Protein AF-A0A7C5NRJ0-F1 (afdb_monomer)

pLDDT: mean 80.97, std 15.38, range [29.95, 95.56]

Structure (mmCIF, N/CA/C/O backbone):
data_AF-A0A7C5NRJ0-F1
#
_entry.id   AF-A0A7C5NRJ0-F1
#
loop_
_atom_site.group_PDB
_atom_site.id
_atom_site.type_symbol
_atom_site.label_atom_id
_atom_site.label_alt_id
_atom_site.label_comp_id
_atom_site.label_asym_id
_atom_site.label_entity_id
_atom_site.label_seq_id
_atom_site.pdbx_PDB_ins_code
_atom_site.Cartn_x
_atom_site.Cartn_y
_atom_site.Cartn_z
_atom_site.occupancy
_atom_site.B_iso_or_equiv
_atom_site.auth_seq_id
_atom_site.auth_comp_id
_atom_site.auth_asym_id
_atom_site.auth_atom_id
_atom_site.pdbx_PDB_model_num
ATOM 1 N N . MET A 1 1 ? 16.872 18.287 0.900 1.00 31.42 1 MET A N 1
ATOM 2 C CA . MET A 1 1 ? 16.599 17.636 2.195 1.00 31.42 1 MET A CA 1
ATOM 3 C C . MET A 1 1 ? 15.156 17.183 2.114 1.00 31.42 1 MET A C 1
ATOM 5 O O . MET A 1 1 ? 14.271 18.015 2.251 1.00 31.42 1 MET A O 1
ATOM 9 N N . MET A 1 2 ? 14.933 15.940 1.683 1.00 29.95 2 MET A N 1
ATOM 10 C CA . MET A 1 2 ? 13.583 15.373 1.637 1.00 29.95 2 MET A CA 1
ATOM 11 C C . MET A 1 2 ? 13.131 15.136 3.083 1.00 29.95 2 MET A C 1
ATOM 13 O O . MET A 1 2 ? 13.979 14.749 3.893 1.00 29.95 2 MET A O 1
ATOM 17 N N . PRO A 1 3 ? 11.867 15.407 3.445 1.00 33.47 3 PRO A N 1
ATOM 18 C CA . PRO A 1 3 ? 11.372 15.051 4.763 1.00 33.47 3 PRO A CA 1
ATOM 19 C C . PRO A 1 3 ? 11.376 13.525 4.869 1.00 33.47 3 PRO A C 1
ATOM 21 O O . PRO A 1 3 ? 10.683 12.837 4.128 1.00 33.47 3 PRO A O 1
ATOM 24 N N . THR A 1 4 ? 12.204 12.997 5.763 1.00 32.25 4 THR A N 1
ATOM 25 C CA . THR A 1 4 ? 12.162 11.597 6.177 1.00 32.25 4 THR A CA 1
ATOM 26 C C . THR A 1 4 ? 10.758 11.312 6.719 1.00 32.25 4 THR A C 1
ATOM 28 O O . THR A 1 4 ? 10.279 12.112 7.534 1.00 32.25 4 THR A O 1
ATOM 31 N N . PRO A 1 5 ? 10.080 10.220 6.318 1.00 43.66 5 PRO A N 1
ATOM 32 C CA . PRO A 1 5 ? 8.837 9.830 6.965 1.00 43.66 5 PRO A CA 1
ATOM 33 C C . PRO A 1 5 ? 9.140 9.644 8.452 1.00 43.66 5 PRO A C 1
ATOM 35 O O . PRO A 1 5 ? 10.018 8.872 8.842 1.00 43.66 5 PRO A O 1
ATOM 38 N N . THR A 1 6 ? 8.487 10.448 9.289 1.00 46.28 6 THR A N 1
ATOM 39 C CA . THR A 1 6 ? 8.627 10.341 10.738 1.00 46.28 6 THR A CA 1
ATOM 40 C C . THR A 1 6 ? 8.021 8.999 11.115 1.00 46.28 6 THR A C 1
ATOM 42 O O . THR A 1 6 ? 6.805 8.846 11.073 1.00 46.28 6 THR A O 1
ATOM 45 N N . ALA A 1 7 ? 8.866 8.014 11.419 1.00 55.41 7 ALA A N 1
ATOM 46 C CA . ALA A 1 7 ? 8.427 6.737 11.956 1.00 55.41 7 ALA A CA 1
ATOM 47 C C . ALA A 1 7 ? 7.743 7.003 13.305 1.00 55.41 7 ALA A C 1
ATOM 49 O O . ALA A 1 7 ? 8.404 7.207 14.324 1.00 55.41 7 ALA A O 1
ATOM 50 N N . VAL A 1 8 ? 6.413 7.084 13.297 1.00 62.62 8 VAL A N 1
ATOM 51 C CA . VAL A 1 8 ? 5.615 7.180 14.519 1.00 62.62 8 VAL A CA 1
ATOM 52 C C . VAL A 1 8 ? 5.704 5.821 15.199 1.00 62.62 8 VAL A C 1
ATOM 54 O O . VAL A 1 8 ? 5.386 4.800 14.591 1.00 62.62 8 VAL A O 1
ATOM 57 N N . SER A 1 9 ? 6.187 5.779 16.442 1.00 78.19 9 SER A N 1
ATOM 58 C CA . SER A 1 9 ? 6.218 4.521 17.185 1.00 78.19 9 SER A CA 1
ATOM 59 C C . SER A 1 9 ? 4.784 4.052 17.469 1.00 78.19 9 SER A C 1
ATOM 61 O O . SER A 1 9 ? 3.910 4.892 17.718 1.00 78.19 9 SER A O 1
ATOM 63 N N . PRO A 1 10 ? 4.519 2.732 17.487 1.00 80.38 10 PRO A N 1
ATOM 64 C CA . PRO A 1 10 ? 3.190 2.209 17.808 1.00 80.38 10 PRO A CA 1
ATOM 65 C C . PRO A 1 10 ? 2.651 2.759 19.135 1.00 80.38 10 PRO A C 1
ATOM 67 O O . PRO A 1 10 ? 1.479 3.100 19.252 1.00 80.38 10 PRO A O 1
ATOM 70 N N . GLU A 1 11 ? 3.529 2.919 20.124 1.00 83.62 11 GLU A N 1
ATOM 71 C CA . GLU A 1 11 ? 3.215 3.467 21.446 1.00 83.62 11 GLU A CA 1
ATOM 72 C C . GLU A 1 11 ? 2.722 4.918 21.374 1.00 83.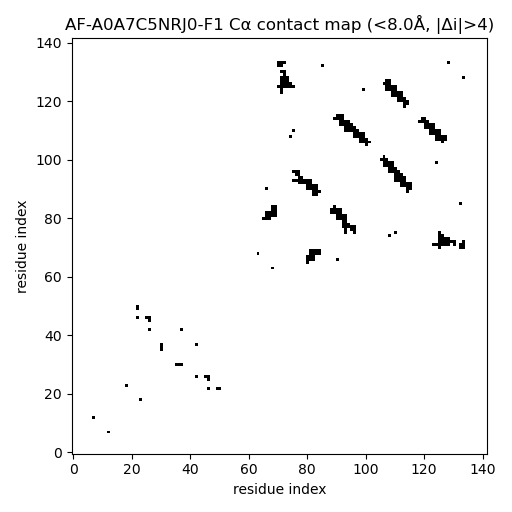62 11 GLU A C 1
ATOM 74 O O . GLU A 1 11 ? 1.732 5.267 22.014 1.00 83.62 11 GLU A O 1
ATOM 79 N N . ALA A 1 12 ? 3.385 5.764 20.578 1.00 85.56 12 ALA A N 1
ATOM 80 C CA . ALA A 1 12 ? 3.004 7.163 20.415 1.00 85.56 12 ALA A CA 1
ATOM 81 C C . ALA A 1 12 ? 1.685 7.311 19.647 1.00 85.56 12 ALA A C 1
ATOM 83 O O . ALA A 1 12 ? 0.905 8.211 19.960 1.00 85.56 12 ALA A O 1
ATOM 84 N N . TYR A 1 13 ? 1.436 6.425 18.677 1.00 85.62 13 TYR A N 1
ATOM 85 C CA . TYR A 1 13 ? 0.181 6.379 17.931 1.00 85.62 13 TYR A CA 1
ATOM 86 C C . TYR A 1 13 ? -0.993 6.023 18.850 1.00 85.62 13 TYR A C 1
ATOM 88 O O . TYR A 1 13 ? -1.940 6.796 18.974 1.00 85.62 13 TYR A O 1
ATOM 96 N N . TRP A 1 14 ? -0.906 4.891 19.557 1.00 87.69 14 TRP A N 1
ATOM 97 C CA . TRP A 1 14 ? -1.999 4.417 20.411 1.00 87.69 14 TRP A CA 1
ATOM 98 C C . TRP A 1 14 ? -2.225 5.294 21.647 1.00 87.69 14 TRP A C 1
ATOM 100 O O . TRP A 1 14 ? -3.348 5.373 22.133 1.00 87.69 14 TRP A O 1
ATOM 110 N N . ALA A 1 15 ? -1.204 6.007 22.130 1.00 88.62 15 ALA A N 1
ATOM 111 C CA . ALA A 1 15 ? -1.368 6.985 23.206 1.00 88.62 15 ALA A CA 1
ATOM 112 C C . ALA A 1 15 ? -2.225 8.202 22.806 1.00 88.62 15 ALA A C 1
ATOM 114 O O . ALA A 1 15 ? -2.774 8.869 23.680 1.00 88.62 15 ALA A O 1
ATOM 115 N N . GLN A 1 16 ? -2.322 8.499 21.508 1.00 88.00 16 GLN A N 1
ATOM 116 C CA . GLN A 1 16 ? -3.119 9.599 20.953 1.00 88.00 16 GLN A CA 1
ATOM 117 C C . GLN A 1 16 ? -4.388 9.100 20.256 1.00 88.00 16 GLN A C 1
ATOM 119 O O . GLN A 1 16 ? -5.058 9.877 19.580 1.00 88.00 16 GLN A O 1
ATOM 124 N N . PHE A 1 17 ? -4.699 7.808 20.385 1.00 87.25 17 PHE A N 1
ATOM 125 C CA . PHE A 1 17 ? -5.882 7.227 19.778 1.00 87.25 17 PHE A CA 1
ATOM 126 C C . PHE A 1 17 ? -7.141 7.887 20.339 1.00 87.25 17 PHE A C 1
ATOM 128 O O . PHE A 1 17 ? -7.341 7.942 21.553 1.00 87.25 17 PHE A O 1
ATOM 135 N N . ASP A 1 18 ? -7.992 8.345 19.431 1.00 91.06 18 ASP A N 1
ATOM 136 C CA . ASP A 1 18 ? -9.317 8.857 19.733 1.00 91.06 18 ASP A CA 1
ATOM 137 C C . ASP A 1 18 ? -10.301 8.323 18.693 1.00 91.06 18 ASP A C 1
ATOM 139 O O . ASP A 1 18 ? -9.912 7.986 17.569 1.00 91.06 18 ASP A O 1
ATOM 143 N N . ILE A 1 19 ? -11.563 8.226 19.094 1.00 91.75 19 ILE A N 1
ATOM 144 C CA . ILE A 1 19 ? -12.643 7.753 18.233 1.00 91.75 19 ILE A CA 1
ATOM 145 C C . ILE A 1 19 ? -13.060 8.895 17.314 1.00 91.75 19 ILE A C 1
ATOM 147 O O . ILE A 1 19 ? -13.411 9.978 17.784 1.00 91.75 19 ILE A O 1
ATOM 151 N N . ASP A 1 20 ? -13.069 8.641 16.009 1.00 92.06 20 ASP A N 1
ATOM 152 C CA . ASP A 1 20 ? -13.584 9.593 15.026 1.00 92.06 20 ASP A CA 1
ATOM 153 C C . ASP A 1 20 ? -14.913 9.132 14.404 1.00 92.06 20 ASP A C 1
ATOM 155 O O . ASP A 1 20 ? -15.421 8.040 14.675 1.00 92.06 20 ASP A O 1
ATOM 159 N N . GLU A 1 21 ? -15.512 9.990 13.573 1.00 93.94 21 GLU A N 1
ATOM 160 C CA . GLU A 1 21 ? -16.788 9.696 12.903 1.00 93.94 21 GLU A CA 1
ATOM 161 C C . GLU A 1 21 ? -16.720 8.433 12.032 1.00 93.94 21 GLU A C 1
ATOM 163 O O . GLU A 1 21 ? -17.697 7.692 11.962 1.00 93.94 21 GLU A O 1
ATOM 168 N N . SER A 1 22 ? -15.565 8.125 11.430 1.00 91.88 22 SER A N 1
ATOM 169 C CA . SER A 1 22 ? -15.419 6.938 10.580 1.00 91.88 22 SER A CA 1
ATOM 170 C C . SER A 1 22 ? -15.490 5.636 11.377 1.00 91.88 22 SER A C 1
ATOM 172 O O . SER A 1 22 ? -16.017 4.639 10.881 1.00 91.88 22 SER A O 1
ATOM 174 N N . ASP A 1 23 ? -15.011 5.645 12.624 1.00 93.38 23 ASP A N 1
ATOM 175 C CA . ASP A 1 23 ? -15.118 4.495 13.523 1.00 93.38 23 ASP A CA 1
ATOM 176 C C . ASP A 1 23 ? -16.579 4.279 13.962 1.00 93.38 23 ASP A C 1
ATOM 178 O O . ASP A 1 23 ? -17.048 3.139 14.044 1.00 93.38 23 ASP A O 1
ATOM 182 N N . VAL A 1 24 ? -17.321 5.369 14.200 1.00 93.81 24 VAL A N 1
ATOM 183 C CA . VAL A 1 24 ? -18.754 5.322 14.540 1.00 93.81 24 VAL A CA 1
ATOM 184 C C . VAL A 1 24 ? -19.571 4.788 13.368 1.00 93.81 24 VAL A C 1
ATOM 186 O O . VAL A 1 24 ? -20.361 3.860 13.549 1.00 93.81 24 VAL A O 1
ATOM 189 N N . ASP A 1 25 ? -19.353 5.321 12.167 1.00 95.56 25 ASP A N 1
ATOM 190 C CA . ASP A 1 25 ? -20.033 4.874 10.951 1.00 95.56 25 ASP A CA 1
ATOM 191 C C . ASP A 1 25 ? -19.739 3.402 10.650 1.00 95.56 25 ASP A C 1
ATOM 193 O O . ASP A 1 25 ? -20.637 2.647 10.268 1.00 95.56 25 ASP A O 1
ATOM 197 N N . PHE A 1 26 ? -18.498 2.958 10.861 1.00 95.25 26 PHE A N 1
ATOM 198 C CA . PHE A 1 26 ? -18.133 1.552 10.724 1.00 95.25 26 PHE A CA 1
ATOM 199 C C . PHE A 1 26 ? -18.937 0.660 11.677 1.00 95.25 26 PHE A C 1
ATOM 201 O O . PHE A 1 26 ? -19.529 -0.324 11.233 1.00 95.25 26 PHE A O 1
ATOM 208 N N . ILE A 1 27 ? -19.012 1.009 12.965 1.00 94.88 27 ILE A N 1
ATOM 209 C CA . ILE A 1 27 ? -19.772 0.222 13.945 1.00 94.88 27 ILE A CA 1
ATOM 210 C C . ILE A 1 27 ? -21.271 0.244 13.645 1.00 94.88 27 ILE A C 1
ATOM 212 O O . ILE A 1 27 ? -21.926 -0.790 13.775 1.00 94.88 27 ILE A O 1
ATOM 216 N N . LEU A 1 28 ? -21.819 1.375 13.198 1.00 94.00 28 LEU A N 1
ATOM 217 C CA . LEU A 1 28 ? -23.220 1.458 12.784 1.00 94.00 28 LEU A CA 1
ATOM 218 C C . LEU A 1 28 ? -23.524 0.490 11.638 1.00 94.00 28 LEU A C 1
ATOM 220 O O . LEU A 1 28 ? -24.471 -0.289 11.742 1.00 94.00 28 LEU A O 1
ATOM 224 N N . ASN A 1 29 ? -22.705 0.494 10.584 1.00 94.75 29 ASN A N 1
ATOM 225 C CA . ASN A 1 29 ? -22.866 -0.439 9.468 1.00 94.75 29 ASN A CA 1
ATOM 226 C C . ASN A 1 29 ? -22.693 -1.893 9.924 1.00 94.75 29 ASN A C 1
ATOM 228 O O . ASN A 1 29 ? -23.522 -2.736 9.603 1.00 94.75 29 ASN A O 1
ATOM 232 N N . LEU A 1 30 ? -21.690 -2.177 10.759 1.00 93.69 30 LEU A N 1
ATOM 233 C CA . LEU A 1 30 ? -21.444 -3.523 11.274 1.00 93.69 30 LE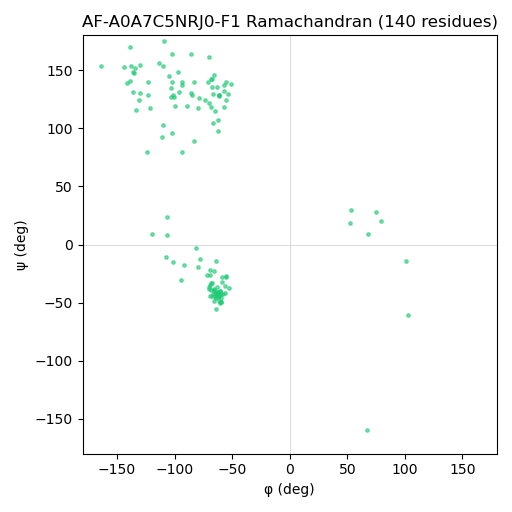U A CA 1
ATOM 234 C C . LEU A 1 30 ? -22.634 -4.082 12.066 1.00 93.69 30 LEU A C 1
ATOM 236 O O . LEU A 1 30 ? -22.973 -5.258 11.930 1.00 93.69 30 LEU A O 1
ATOM 240 N N . LEU A 1 31 ? -23.259 -3.255 12.907 1.00 94.12 31 LEU A N 1
ATOM 241 C CA . LEU A 1 31 ? -24.428 -3.643 13.697 1.00 94.12 31 LEU A CA 1
ATOM 242 C C . LEU A 1 31 ? -25.670 -3.846 12.823 1.00 94.12 31 LEU A C 1
ATOM 244 O O . LEU A 1 31 ? -26.460 -4.748 13.103 1.00 94.12 31 LEU A O 1
ATOM 248 N N . LEU A 1 32 ? -25.835 -3.031 11.777 1.00 93.94 32 LEU A N 1
ATOM 249 C CA . LEU A 1 32 ? -26.901 -3.204 10.789 1.00 93.94 32 LEU A CA 1
ATOM 250 C C . LEU A 1 32 ? -26.718 -4.507 10.002 1.00 93.94 32 LEU A C 1
ATOM 252 O O . LEU A 1 32 ? -27.673 -5.265 9.875 1.00 93.94 32 LEU A O 1
ATOM 256 N N . ASP A 1 33 ? -25.498 -4.798 9.550 1.00 93.44 33 ASP A N 1
ATOM 257 C CA . ASP A 1 33 ? -25.179 -5.991 8.760 1.00 93.44 33 ASP A CA 1
ATOM 258 C C . ASP A 1 33 ? -25.293 -7.286 9.573 1.00 93.44 33 ASP A C 1
ATOM 260 O O . ASP A 1 33 ? -25.750 -8.310 9.065 1.00 93.44 33 ASP A O 1
ATOM 264 N N . ARG A 1 34 ? -24.864 -7.266 10.844 1.00 90.00 34 ARG A N 1
ATOM 265 C CA . ARG A 1 34 ? -24.959 -8.436 11.732 1.00 90.00 34 ARG A CA 1
ATOM 266 C C . ARG A 1 34 ? -26.347 -8.640 12.328 1.00 90.00 34 ARG A C 1
ATOM 268 O O . ARG A 1 34 ? -26.597 -9.728 12.837 1.00 90.00 34 ARG A O 1
ATOM 275 N N . GLU A 1 35 ? -27.195 -7.611 12.341 1.00 90.19 35 GLU A N 1
ATOM 276 C CA . GLU A 1 35 ? -28.513 -7.592 12.999 1.00 90.19 35 GLU A CA 1
ATOM 277 C C . GLU A 1 35 ? -28.487 -8.024 14.487 1.00 90.19 35 GLU A C 1
ATOM 279 O O . GLU A 1 35 ? -29.513 -8.377 15.073 1.00 90.19 35 GLU A O 1
ATOM 284 N N . VAL A 1 36 ? -27.311 -7.997 15.127 1.00 86.31 36 VAL A N 1
ATOM 285 C CA . VAL A 1 36 ? -27.078 -8.461 16.503 1.00 86.31 36 VAL A CA 1
ATOM 286 C C . VAL A 1 36 ? -26.326 -7.378 17.278 1.00 86.31 36 VAL A C 1
ATOM 288 O O . VAL A 1 36 ? -25.298 -6.893 16.801 1.00 86.31 36 VAL A O 1
ATOM 291 N N . PRO A 1 37 ? -26.795 -6.997 18.482 1.00 87.81 37 PRO A N 1
ATOM 292 C CA . PRO A 1 37 ? -26.096 -6.023 19.307 1.00 87.81 37 PRO A CA 1
ATOM 293 C C . PRO A 1 37 ? -24.769 -6.594 19.813 1.00 87.81 37 PRO A C 1
ATOM 295 O O . PRO A 1 37 ? -24.716 -7.714 20.318 1.00 87.81 37 PRO A O 1
ATOM 298 N N . LEU A 1 38 ? -23.716 -5.785 19.729 1.00 90.88 38 LEU A N 1
ATOM 299 C CA . LEU A 1 38 ? -22.402 -6.091 20.285 1.00 90.88 38 LEU A CA 1
ATOM 300 C C . LEU A 1 38 ? -22.231 -5.433 21.656 1.00 90.88 38 LEU A C 1
ATOM 302 O O . LEU A 1 38 ? -22.747 -4.345 21.926 1.00 90.88 38 LEU A O 1
ATOM 306 N N . THR A 1 39 ? -21.467 -6.080 22.530 1.00 94.31 39 THR A N 1
ATOM 307 C CA . THR A 1 39 ? -20.993 -5.459 23.768 1.00 94.31 39 THR A CA 1
ATOM 308 C C . THR A 1 39 ? -19.950 -4.383 23.468 1.00 94.31 39 THR A C 1
ATOM 310 O O . THR A 1 39 ? -19.318 -4.363 22.412 1.00 94.31 39 THR A O 1
ATOM 313 N N . THR A 1 40 ? -19.709 -3.489 24.428 1.00 92.50 40 THR A N 1
ATOM 314 C CA . THR A 1 40 ? -18.682 -2.444 24.298 1.00 92.50 40 THR A CA 1
ATOM 315 C C . THR A 1 40 ? -17.293 -3.014 24.006 1.00 92.50 40 THR A C 1
ATOM 317 O O . THR A 1 40 ? -16.542 -2.419 23.241 1.00 92.50 40 THR A O 1
ATOM 320 N N . VAL A 1 41 ? -16.956 -4.172 24.582 1.00 94.56 41 VAL A N 1
ATOM 321 C CA . VAL A 1 41 ? -15.659 -4.827 24.356 1.00 94.56 41 VAL A CA 1
ATOM 322 C C . VAL A 1 41 ? -15.558 -5.354 22.926 1.00 94.56 41 VAL A C 1
ATOM 324 O O . VAL A 1 41 ? -14.546 -5.134 22.271 1.00 94.56 41 VAL A O 1
ATOM 327 N N . GLU A 1 42 ? -16.610 -6.000 22.423 1.00 93.25 42 GLU A N 1
ATOM 328 C CA . GLU A 1 42 ? -16.644 -6.507 21.047 1.00 93.25 42 GLU A CA 1
ATOM 329 C C . GLU A 1 42 ? -16.567 -5.369 20.025 1.00 93.25 42 GLU A C 1
ATOM 331 O O . GLU A 1 42 ? -15.782 -5.447 19.085 1.00 93.25 42 GLU A O 1
ATOM 336 N N . MET A 1 43 ? -17.301 -4.273 20.248 1.00 93.69 43 MET A N 1
ATOM 337 C CA . MET A 1 43 ? -17.204 -3.088 19.391 1.00 93.69 43 MET A CA 1
ATOM 338 C C . MET A 1 43 ? -15.792 -2.493 19.405 1.00 93.69 43 MET A C 1
ATOM 340 O O . MET A 1 43 ? -15.270 -2.151 18.350 1.00 93.69 43 MET A O 1
ATOM 344 N N . ALA A 1 44 ? -15.142 -2.410 20.571 1.00 92.62 44 ALA A N 1
ATOM 345 C CA . ALA A 1 44 ? -13.777 -1.894 20.664 1.00 92.62 44 ALA A CA 1
ATOM 346 C C . ALA A 1 44 ? -12.770 -2.746 19.871 1.00 92.62 44 ALA A C 1
ATOM 348 O O . ALA A 1 44 ? -11.912 -2.194 19.185 1.00 92.62 44 ALA A O 1
ATOM 349 N N . VAL A 1 45 ? -12.892 -4.079 19.922 1.00 94.62 45 VAL A N 1
ATOM 350 C CA . VAL A 1 45 ? -12.050 -4.991 19.127 1.00 94.62 45 VAL A CA 1
ATOM 351 C C . VAL A 1 45 ? -12.247 -4.751 17.630 1.00 94.62 45 VAL A C 1
ATOM 353 O O . VAL A 1 45 ? -11.267 -4.655 16.892 1.00 94.62 45 VAL A O 1
ATOM 356 N N . GLU A 1 46 ? -13.494 -4.606 17.186 1.00 94.56 46 GLU A N 1
ATOM 357 C CA . GLU A 1 46 ? -13.814 -4.377 15.774 1.00 94.56 46 GLU A CA 1
ATOM 358 C C . GLU A 1 46 ? -13.297 -3.016 15.279 1.00 94.56 46 GLU A C 1
ATOM 360 O O . GLU A 1 46 ? -12.734 -2.944 14.185 1.00 94.56 46 GLU A O 1
ATOM 365 N N . VAL A 1 47 ? -13.398 -1.955 16.092 1.00 94.50 47 VAL A N 1
ATOM 366 C CA . VAL A 1 47 ? -12.819 -0.635 15.768 1.00 94.50 47 VAL A CA 1
ATOM 367 C C . VAL A 1 47 ? -11.305 -0.732 15.597 1.00 94.50 47 VAL A C 1
ATOM 369 O O . VAL A 1 47 ? -10.772 -0.281 14.585 1.00 94.50 47 VAL A O 1
ATOM 372 N N . VAL A 1 48 ? -10.597 -1.347 16.549 1.00 93.00 48 VAL A N 1
ATOM 373 C CA . VAL A 1 48 ? -9.132 -1.483 16.478 1.00 93.00 48 VAL A CA 1
ATOM 374 C C . VAL A 1 48 ? -8.718 -2.293 15.249 1.00 93.00 48 VAL A C 1
ATOM 376 O O . VAL A 1 48 ? -7.799 -1.895 14.532 1.00 93.00 48 VAL A O 1
ATOM 379 N N . ALA A 1 49 ? -9.421 -3.392 14.963 1.00 93.56 49 ALA A N 1
ATOM 380 C CA . ALA A 1 49 ? -9.164 -4.209 13.782 1.00 93.56 49 ALA A CA 1
ATOM 381 C C . ALA A 1 49 ? -9.394 -3.423 12.481 1.00 93.56 49 ALA A C 1
ATOM 383 O O . ALA A 1 49 ? -8.594 -3.515 11.550 1.00 93.56 49 ALA A O 1
ATOM 384 N N . GLN A 1 50 ? -10.455 -2.614 12.417 1.00 93.19 50 GLN A N 1
ATOM 385 C CA . GLN A 1 50 ? -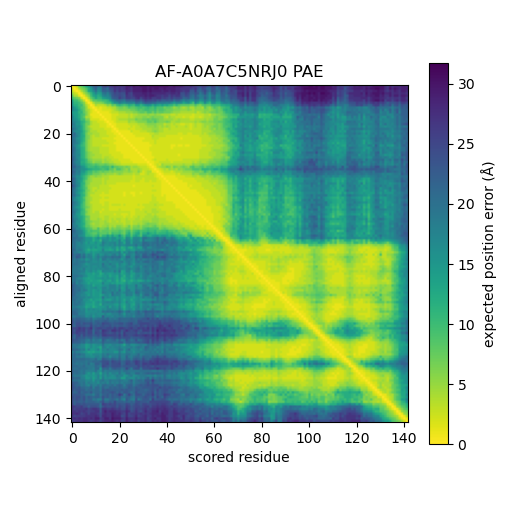10.720 -1.757 11.264 1.00 93.19 50 GLN A CA 1
ATOM 386 C C . GLN A 1 50 ? -9.658 -0.668 11.098 1.00 93.19 50 GLN A C 1
ATOM 388 O O . GLN A 1 50 ? -9.228 -0.402 9.973 1.00 93.19 50 GLN A O 1
ATOM 393 N N . ARG A 1 51 ? -9.190 -0.078 12.203 1.00 90.81 51 ARG A N 1
ATOM 394 C CA . ARG A 1 51 ? -8.113 0.916 12.198 1.00 90.81 51 ARG A CA 1
ATOM 395 C C . ARG A 1 51 ? -6.830 0.337 11.616 1.00 90.81 51 ARG A C 1
ATOM 397 O O . ARG A 1 51 ? -6.216 0.967 10.761 1.00 90.81 51 ARG A O 1
ATOM 404 N N . LEU A 1 52 ? -6.465 -0.873 12.040 1.00 91.19 52 LEU A N 1
ATOM 405 C CA . LEU A 1 52 ? -5.278 -1.562 11.544 1.00 91.19 52 LEU A CA 1
ATOM 406 C C . LEU A 1 52 ? -5.375 -1.827 10.038 1.00 91.19 52 LEU A C 1
ATOM 408 O O . LEU A 1 52 ? -4.473 -1.435 9.305 1.00 91.19 52 LEU A O 1
ATOM 412 N N . ARG A 1 53 ? -6.506 -2.373 9.567 1.00 91.25 53 ARG A N 1
ATOM 413 C CA . ARG A 1 53 ? -6.736 -2.607 8.130 1.00 91.25 53 ARG A CA 1
ATOM 414 C C . ARG A 1 53 ? -6.594 -1.333 7.304 1.00 91.25 53 ARG A C 1
ATOM 416 O O . ARG A 1 53 ? -6.023 -1.363 6.219 1.00 91.25 53 ARG A O 1
ATOM 423 N N . ARG A 1 54 ? -7.113 -0.205 7.799 1.00 88.44 54 ARG A N 1
ATOM 424 C CA . ARG A 1 54 ? -7.002 1.073 7.089 1.00 88.44 54 ARG A CA 1
ATOM 425 C C . ARG A 1 54 ? -5.560 1.570 7.036 1.00 88.44 54 ARG A C 1
ATOM 427 O O . ARG A 1 54 ? -5.114 1.975 5.971 1.00 88.44 54 ARG A O 1
ATOM 434 N N . LEU A 1 55 ? -4.827 1.493 8.146 1.00 87.00 55 LEU A N 1
ATOM 435 C CA . LEU A 1 55 ? -3.409 1.862 8.181 1.00 87.00 55 LEU A CA 1
ATOM 436 C C . LEU A 1 55 ? -2.572 1.000 7.226 1.00 87.00 55 LEU A C 1
ATOM 438 O O . LEU A 1 55 ? -1.698 1.523 6.542 1.00 87.00 55 LEU A O 1
ATOM 442 N N . GLU A 1 56 ? -2.852 -0.301 7.145 1.00 84.81 56 GLU A N 1
ATOM 443 C CA . GLU A 1 56 ? -2.201 -1.208 6.193 1.00 84.81 56 GLU A CA 1
ATOM 444 C C . GLU A 1 56 ? -2.497 -0.811 4.743 1.00 84.81 56 GLU A C 1
ATOM 446 O O . GLU A 1 56 ? -1.582 -0.731 3.924 1.00 84.81 56 GLU A O 1
ATOM 451 N N . GLN A 1 57 ? -3.758 -0.505 4.428 1.00 83.38 57 GLN A N 1
ATOM 452 C CA . GLN A 1 57 ? -4.161 -0.042 3.097 1.00 83.38 57 GLN A CA 1
ATOM 453 C C . GLN A 1 57 ? -3.513 1.296 2.730 1.00 83.38 57 GLN A C 1
ATOM 455 O O . GLN A 1 57 ? -3.043 1.460 1.608 1.00 83.38 57 GLN A O 1
ATOM 460 N N . GLU A 1 58 ? -3.454 2.246 3.662 1.00 82.00 58 GLU A N 1
ATOM 461 C CA . GLU A 1 58 ? -2.797 3.542 3.467 1.00 82.00 58 GLU A CA 1
ATOM 462 C C . GLU A 1 58 ? -1.286 3.381 3.256 1.00 82.00 58 GLU A C 1
ATOM 464 O O . GLU A 1 58 ? -0.713 4.015 2.367 1.00 82.00 58 GLU A O 1
ATOM 469 N N . ALA A 1 59 ? -0.638 2.502 4.028 1.00 75.88 59 ALA A N 1
ATOM 470 C CA . ALA A 1 59 ? 0.776 2.186 3.865 1.00 75.88 59 ALA A CA 1
ATOM 471 C C . ALA A 1 59 ? 1.054 1.545 2.497 1.00 75.88 59 ALA A C 1
ATOM 473 O O . ALA A 1 59 ? 1.985 1.956 1.805 1.00 75.88 59 ALA A O 1
ATOM 474 N N . GLN A 1 60 ? 0.212 0.598 2.077 1.00 71.06 60 GLN A N 1
ATOM 475 C CA . GLN A 1 60 ? 0.314 -0.052 0.774 1.00 71.06 60 GLN A CA 1
ATOM 476 C C . GLN A 1 60 ? 0.097 0.944 -0.375 1.00 71.06 60 GLN A C 1
ATOM 478 O O . GLN A 1 60 ? 0.907 1.000 -1.296 1.00 71.06 60 GLN A O 1
ATOM 483 N N . ALA A 1 61 ? -0.934 1.789 -0.294 1.00 70.69 61 ALA A N 1
ATOM 484 C CA . ALA A 1 61 ? -1.213 2.810 -1.302 1.00 70.69 61 ALA A CA 1
ATOM 485 C C . ALA A 1 61 ? -0.087 3.852 -1.399 1.00 70.69 61 ALA A C 1
ATOM 487 O O . ALA A 1 61 ? 0.249 4.310 -2.490 1.00 70.69 61 ALA A O 1
ATOM 488 N N . THR A 1 62 ? 0.526 4.212 -0.268 1.00 64.44 62 THR A N 1
ATOM 489 C CA . THR A 1 62 ? 1.684 5.117 -0.246 1.00 64.44 62 THR A CA 1
ATOM 490 C C . THR A 1 62 ? 2.901 4.464 -0.902 1.00 64.44 62 THR A C 1
ATOM 492 O O . THR A 1 62 ? 3.568 5.101 -1.714 1.00 64.44 62 THR A O 1
ATOM 495 N N . ALA A 1 63 ? 3.160 3.184 -0.617 1.00 60.41 63 ALA A N 1
ATOM 496 C CA . ALA A 1 63 ? 4.249 2.437 -1.240 1.00 60.41 63 ALA A CA 1
ATOM 497 C C . ALA A 1 63 ? 4.061 2.291 -2.762 1.00 60.41 63 ALA A C 1
ATOM 499 O O . ALA A 1 63 ? 5.017 2.469 -3.512 1.00 60.41 63 ALA A O 1
ATOM 500 N N . GLU A 1 64 ? 2.836 2.032 -3.224 1.00 60.50 64 GLU A N 1
ATOM 501 C CA . GLU A 1 64 ? 2.492 1.972 -4.653 1.00 60.50 64 GLU A CA 1
ATOM 502 C C . GLU A 1 64 ? 2.599 3.336 -5.351 1.00 60.50 64 GLU A C 1
ATOM 504 O O . GLU A 1 64 ? 2.956 3.409 -6.526 1.00 60.50 64 GLU A O 1
ATOM 509 N N . ALA A 1 65 ? 2.314 4.430 -4.638 1.00 60.62 65 ALA A N 1
ATOM 510 C CA . ALA A 1 65 ? 2.466 5.782 -5.170 1.00 60.62 65 ALA A CA 1
ATOM 511 C C . ALA A 1 65 ? 3.940 6.206 -5.311 1.00 60.62 65 ALA A C 1
ATOM 513 O O . ALA A 1 65 ? 4.255 7.057 -6.146 1.00 60.62 65 ALA A O 1
ATOM 514 N N . GLU A 1 66 ? 4.839 5.637 -4.505 1.00 67.88 66 GLU A N 1
ATOM 515 C CA . GLU A 1 66 ? 6.264 5.979 -4.496 1.00 67.88 66 GLU A CA 1
ATOM 516 C C . GLU A 1 66 ? 7.105 5.053 -5.395 1.00 67.88 66 GLU A C 1
ATOM 518 O O . GLU A 1 66 ? 8.094 5.498 -5.986 1.00 67.88 66 GLU A O 1
ATOM 523 N N . TYR A 1 67 ? 6.691 3.790 -5.561 1.00 76.00 67 TYR A N 1
ATOM 524 C CA . TYR A 1 67 ? 7.436 2.766 -6.297 1.00 76.00 67 TYR A CA 1
ATOM 525 C C . TYR A 1 67 ? 6.512 1.868 -7.127 1.00 76.00 67 TYR A C 1
ATOM 527 O O . TYR A 1 67 ? 5.475 1.408 -6.657 1.00 76.00 67 TYR A O 1
ATOM 535 N N . VAL A 1 68 ? 6.930 1.528 -8.349 1.00 83.25 68 VAL A N 1
ATOM 536 C CA . VAL A 1 68 ? 6.198 0.554 -9.178 1.00 83.25 68 VAL A CA 1
ATOM 537 C C . VAL A 1 68 ? 6.655 -0.861 -8.817 1.00 83.25 68 VAL A C 1
ATOM 539 O O . VAL A 1 68 ? 7.853 -1.137 -8.755 1.00 83.25 68 VAL A O 1
ATOM 542 N N . SER A 1 69 ? 5.721 -1.778 -8.567 1.00 85.50 69 SER A N 1
ATOM 543 C CA . SER A 1 69 ? 6.059 -3.183 -8.309 1.00 85.50 69 SER A CA 1
ATOM 544 C C . SER A 1 69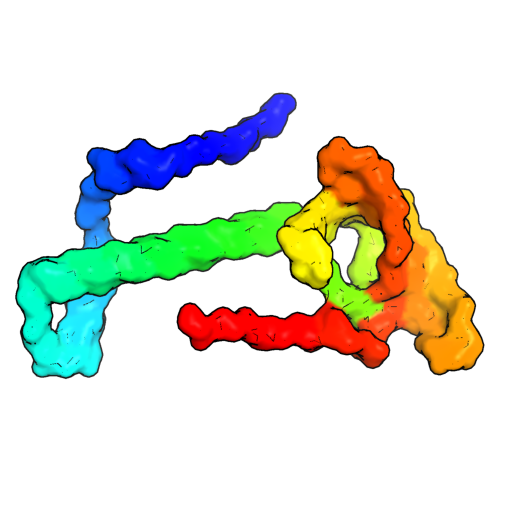 ? 6.633 -3.839 -9.567 1.00 85.50 69 SER A C 1
ATOM 546 O O . SER A 1 69 ? 6.049 -3.744 -10.642 1.00 85.50 69 SER A O 1
ATOM 548 N N . TYR A 1 70 ? 7.778 -4.507 -9.441 1.00 87.69 70 TYR A N 1
ATOM 549 C CA . TYR A 1 70 ? 8.442 -5.167 -10.555 1.00 87.69 70 TYR A CA 1
ATOM 550 C C . TYR A 1 70 ? 7.704 -6.444 -10.980 1.00 87.69 70 TYR A C 1
ATOM 552 O O . TYR A 1 70 ? 7.553 -7.391 -10.202 1.00 87.69 70 TYR A O 1
ATOM 560 N N . LEU A 1 71 ? 7.343 -6.499 -12.258 1.00 87.06 71 LEU A N 1
ATOM 561 C CA . LEU A 1 71 ? 6.742 -7.621 -12.959 1.00 87.06 71 LEU A CA 1
ATOM 562 C C . LEU A 1 71 ? 7.514 -7.865 -14.267 1.00 87.06 71 LEU A C 1
ATOM 564 O O . LEU A 1 71 ? 7.603 -6.964 -15.100 1.00 87.06 71 LEU A O 1
ATOM 568 N N . PRO A 1 72 ? 8.039 -9.081 -14.506 1.00 85.56 72 PRO A N 1
ATOM 569 C CA . PRO A 1 72 ? 8.802 -9.383 -15.719 1.00 85.56 72 PRO A CA 1
ATOM 570 C C . PRO A 1 72 ? 8.098 -9.087 -17.046 1.00 85.56 72 PRO A C 1
ATOM 572 O O . PRO A 1 72 ? 8.772 -8.814 -18.029 1.00 85.56 72 PRO A O 1
ATOM 575 N N . LYS A 1 73 ? 6.764 -9.134 -17.103 1.00 85.19 73 LYS A N 1
ATOM 576 C CA . LYS A 1 73 ? 5.980 -8.801 -18.306 1.00 85.19 73 LYS A CA 1
ATOM 577 C C . LYS A 1 73 ? 6.006 -7.320 -18.679 1.00 85.19 73 LYS A C 1
ATOM 579 O O . LYS A 1 73 ? 5.700 -6.983 -19.818 1.00 85.19 73 LYS A O 1
ATOM 584 N N . GLU A 1 74 ? 6.309 -6.436 -17.737 1.00 87.56 74 GLU A N 1
ATOM 585 C CA . GLU A 1 74 ? 6.265 -4.996 -17.974 1.00 87.56 74 GLU A CA 1
ATOM 586 C C . GLU A 1 74 ? 7.572 -4.481 -18.583 1.00 87.56 74 GLU A C 1
ATOM 588 O O . GLU A 1 74 ? 8.604 -5.155 -18.578 1.00 87.56 74 GLU A O 1
ATOM 593 N N . SER A 1 75 ? 7.509 -3.271 -19.135 1.00 87.94 75 SER A N 1
ATOM 594 C CA . SER A 1 75 ? 8.659 -2.509 -19.623 1.00 87.94 75 SER A CA 1
ATOM 595 C C . SER A 1 75 ? 8.997 -1.392 -18.643 1.00 87.94 75 SER A C 1
ATOM 597 O O . SER A 1 75 ? 8.092 -0.769 -18.087 1.00 87.94 75 SER A O 1
ATOM 599 N N . TYR A 1 76 ? 10.283 -1.088 -18.495 1.00 90.00 76 TYR A N 1
ATOM 600 C CA . TYR A 1 76 ? 10.766 -0.099 -17.534 1.00 90.00 76 TYR A CA 1
ATOM 601 C C . TYR A 1 76 ? 11.791 0.836 -18.168 1.00 90.00 76 TYR A C 1
ATOM 603 O O . TYR A 1 76 ? 12.516 0.444 -19.082 1.00 90.00 76 TYR A O 1
ATOM 611 N N . GLU A 1 77 ? 11.882 2.060 -17.652 1.00 89.38 77 GLU A N 1
ATOM 612 C CA . GLU A 1 77 ? 12.813 3.077 -18.146 1.00 89.38 77 GLU A CA 1
ATOM 613 C C . GLU A 1 77 ? 13.941 3.365 -17.147 1.00 89.38 77 GLU A C 1
ATOM 615 O O . GLU A 1 77 ? 13.795 3.218 -15.931 1.00 89.38 77 GLU A O 1
ATOM 620 N N . VAL A 1 78 ? 15.091 3.813 -17.661 1.00 91.19 78 VAL A N 1
ATOM 621 C CA . VAL A 1 78 ? 16.224 4.231 -16.823 1.00 91.19 78 VAL A CA 1
ATOM 622 C C . VAL A 1 78 ? 15.809 5.405 -15.934 1.00 91.19 78 VAL A C 1
ATOM 624 O O . VAL A 1 78 ? 15.315 6.420 -16.414 1.00 91.19 78 VAL A O 1
ATOM 627 N N . GLY A 1 79 ? 16.060 5.283 -14.632 1.00 86.81 79 GLY A N 1
ATOM 628 C CA . GLY A 1 79 ? 15.686 6.256 -13.607 1.00 86.81 79 GLY A CA 1
ATOM 629 C C . GLY A 1 79 ? 14.433 5.882 -12.814 1.00 86.81 79 GLY A C 1
ATOM 630 O O . GLY A 1 79 ? 14.228 6.447 -11.740 1.00 86.81 79 GLY A O 1
ATOM 631 N N . GLN A 1 80 ? 13.642 4.911 -13.278 1.00 88.62 80 GLN A N 1
ATOM 632 C CA . GLN A 1 80 ? 12.460 4.433 -12.562 1.00 88.62 80 GLN A CA 1
ATOM 633 C C . GLN A 1 80 ? 12.853 3.681 -11.282 1.00 88.62 80 GLN A C 1
ATOM 635 O O . GLN A 1 80 ? 13.859 2.966 -11.256 1.00 88.62 80 GLN A O 1
ATOM 640 N N . ILE A 1 81 ? 12.068 3.852 -10.217 1.00 88.56 81 ILE A N 1
ATOM 641 C CA . ILE A 1 81 ? 12.261 3.153 -8.944 1.00 88.56 81 ILE A CA 1
ATOM 642 C C . ILE A 1 81 ? 11.230 2.034 -8.845 1.00 88.56 81 ILE A C 1
ATOM 644 O O . ILE A 1 81 ? 10.032 2.264 -9.025 1.00 88.56 81 ILE A O 1
ATOM 648 N N . LEU A 1 82 ? 11.722 0.827 -8.589 1.00 89.00 82 LEU A N 1
ATOM 649 C CA . LEU A 1 82 ? 10.941 -0.396 -8.579 1.00 89.00 82 LEU A CA 1
ATOM 650 C C . LEU A 1 82 ? 11.058 -1.103 -7.231 1.00 89.00 82 LEU A C 1
ATOM 652 O O . LEU A 1 82 ? 12.147 -1.196 -6.658 1.00 89.00 82 LEU A O 1
ATOM 656 N N . ALA A 1 83 ? 9.941 -1.646 -6.760 1.00 88.06 83 ALA A N 1
ATOM 657 C CA . ALA A 1 83 ? 9.904 -2.561 -5.627 1.00 88.06 83 ALA A CA 1
ATOM 658 C C . ALA A 1 83 ? 9.961 -4.008 -6.134 1.00 88.06 83 ALA A C 1
ATOM 660 O O . ALA A 1 83 ? 9.283 -4.345 -7.098 1.00 88.06 83 ALA A O 1
ATOM 661 N N . PHE A 1 84 ? 10.747 -4.879 -5.495 1.00 87.44 84 PHE A N 1
ATOM 662 C CA . PHE A 1 84 ? 10.921 -6.281 -5.899 1.00 87.44 84 PHE A CA 1
ATOM 663 C C . PHE A 1 84 ? 10.282 -7.233 -4.875 1.00 87.44 84 PHE A C 1
ATOM 665 O O . PHE A 1 84 ? 10.966 -7.647 -3.930 1.00 87.44 84 PHE A O 1
ATOM 672 N N . PRO A 1 85 ? 9.009 -7.649 -5.051 1.00 82.19 85 PRO A N 1
ATOM 673 C CA . PRO A 1 85 ? 8.309 -8.509 -4.090 1.00 82.19 85 PRO A CA 1
ATOM 674 C C . PRO A 1 85 ? 9.031 -9.837 -3.842 1.00 82.19 85 PRO A C 1
ATOM 676 O O . PRO A 1 85 ? 9.228 -10.239 -2.699 1.00 82.19 85 PRO A O 1
ATOM 679 N N . ALA A 1 86 ? 9.533 -10.470 -4.909 1.00 80.00 86 ALA A N 1
ATOM 680 C CA . ALA A 1 86 ? 10.268 -11.738 -4.841 1.00 80.00 86 ALA A CA 1
ATOM 681 C C . ALA A 1 86 ? 11.600 -11.648 -4.070 1.00 80.00 86 ALA A C 1
ATOM 683 O O . ALA A 1 86 ? 12.183 -12.671 -3.718 1.00 80.00 86 ALA A O 1
ATOM 684 N N . LEU A 1 87 ? 12.092 -10.434 -3.810 1.00 81.81 87 LEU A N 1
ATOM 685 C CA . LEU A 1 87 ? 13.287 -10.175 -3.008 1.00 81.81 87 LEU A CA 1
ATOM 686 C C . LEU A 1 87 ? 12.941 -9.593 -1.630 1.00 81.81 87 LEU A C 1
ATOM 688 O O . LEU A 1 87 ? 13.779 -8.922 -1.035 1.00 81.81 87 LEU A O 1
ATOM 692 N N . GLY A 1 88 ? 11.723 -9.824 -1.133 1.00 77.25 88 GLY A N 1
ATOM 693 C CA . GLY A 1 88 ? 11.263 -9.302 0.155 1.00 77.25 88 GLY A CA 1
ATOM 694 C C . GLY A 1 88 ? 10.925 -7.810 0.122 1.00 77.25 88 GLY A C 1
ATOM 695 O O . GLY A 1 88 ? 11.084 -7.133 1.130 1.00 77.25 88 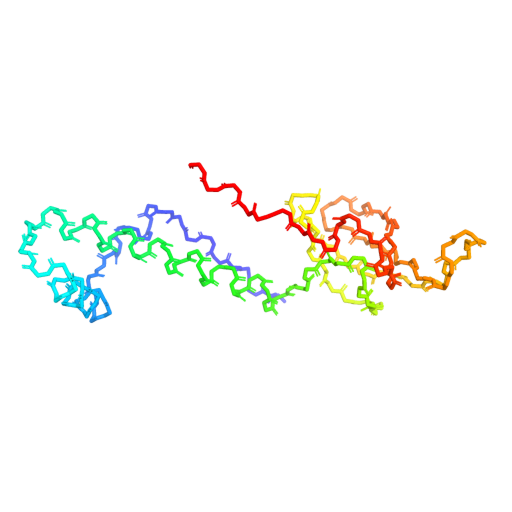GLY A O 1
ATOM 696 N N . GLY A 1 89 ? 10.522 -7.279 -1.037 1.00 76.69 89 GLY A N 1
ATOM 697 C CA . GLY A 1 89 ? 10.136 -5.871 -1.188 1.00 76.69 89 GLY A CA 1
ATOM 698 C C . GLY A 1 89 ? 11.312 -4.898 -1.295 1.00 76.69 89 GLY A C 1
ATOM 699 O O . GLY A 1 89 ? 11.143 -3.707 -1.053 1.00 76.69 89 GLY A O 1
ATOM 700 N N . ARG A 1 90 ? 12.514 -5.374 -1.653 1.00 85.25 90 ARG A N 1
ATOM 701 C CA . ARG A 1 90 ? 13.681 -4.496 -1.851 1.00 85.25 90 ARG A CA 1
ATOM 702 C C . ARG A 1 90 ? 13.397 -3.429 -2.906 1.00 85.25 90 ARG A C 1
ATOM 704 O O . ARG A 1 90 ? 12.870 -3.749 -3.969 1.00 85.25 90 ARG A O 1
ATOM 711 N N . ILE A 1 91 ? 13.823 -2.199 -2.631 1.00 87.38 91 ILE A N 1
ATOM 712 C CA . ILE A 1 91 ? 13.685 -1.055 -3.535 1.00 87.38 91 ILE A CA 1
ATOM 713 C C . ILE A 1 91 ? 14.974 -0.872 -4.339 1.00 87.38 91 ILE A C 1
ATOM 715 O O . ILE A 1 91 ? 16.077 -0.887 -3.785 1.00 87.38 91 ILE A O 1
ATOM 719 N N . GLY A 1 92 ? 14.844 -0.717 -5.654 1.00 88.81 92 GLY A N 1
ATOM 720 C CA . GLY A 1 92 ? 15.974 -0.489 -6.547 1.00 88.81 92 GLY A CA 1
ATOM 721 C C . GLY A 1 92 ? 15.638 0.452 -7.695 1.00 88.81 92 GLY A C 1
ATOM 722 O O . GLY A 1 92 ? 14.491 0.555 -8.122 1.00 88.81 92 GLY A O 1
ATOM 723 N N . ARG A 1 93 ? 16.652 1.147 -8.209 1.00 90.38 93 ARG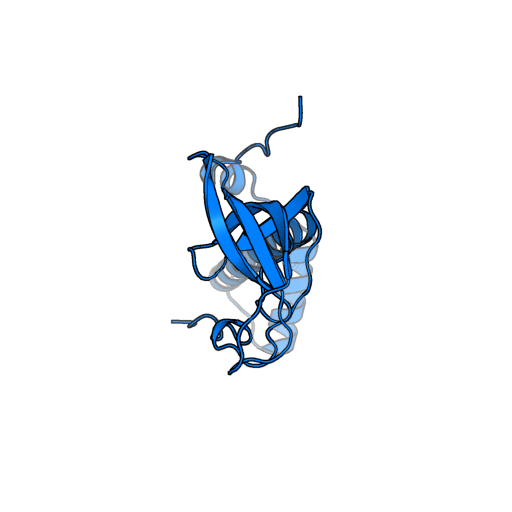 A N 1
ATOM 724 C CA . ARG A 1 93 ? 16.525 2.069 -9.342 1.00 90.38 93 ARG A CA 1
ATOM 725 C C . ARG A 1 93 ? 17.058 1.433 -10.615 1.00 90.38 93 ARG A C 1
ATOM 727 O O . ARG A 1 93 ? 18.166 0.900 -10.623 1.00 90.38 93 ARG A O 1
ATOM 734 N N . VAL A 1 94 ? 16.317 1.559 -11.708 1.00 92.56 94 VAL A N 1
ATOM 735 C CA . VAL A 1 94 ? 16.781 1.143 -13.034 1.00 92.56 94 VAL A CA 1
ATOM 736 C C . VAL A 1 94 ? 17.913 2.068 -13.485 1.00 92.56 94 VAL A C 1
ATOM 738 O O . VAL A 1 94 ? 17.725 3.272 -13.640 1.00 92.56 94 VAL A O 1
ATOM 741 N N . VAL A 1 95 ? 19.100 1.509 -13.702 1.00 92.44 95 VAL A N 1
ATOM 742 C CA . VAL A 1 95 ? 20.303 2.225 -14.162 1.00 92.44 95 VAL A CA 1
ATOM 743 C C . VAL A 1 95 ? 20.665 1.908 -15.614 1.00 92.44 95 VAL A C 1
ATOM 745 O O . VAL A 1 95 ? 21.495 2.598 -16.202 1.00 92.44 95 VAL A O 1
ATOM 748 N N . GLY A 1 96 ? 20.030 0.902 -16.217 1.00 91.06 96 GLY A N 1
ATOM 749 C CA . GLY A 1 96 ? 20.233 0.539 -17.616 1.00 91.06 96 GLY A CA 1
ATOM 750 C C . GLY A 1 96 ? 19.123 -0.363 -18.140 1.00 91.06 96 GLY A C 1
ATOM 751 O O . GLY A 1 96 ? 18.505 -1.092 -17.371 1.00 91.06 96 GLY A O 1
ATOM 752 N N . VAL A 1 97 ? 18.886 -0.315 -19.449 1.00 92.38 97 VAL A N 1
ATOM 753 C CA . VAL A 1 97 ? 17.959 -1.202 -20.165 1.00 92.38 97 VAL A CA 1
ATOM 754 C C . VAL A 1 97 ? 18.648 -1.638 -21.452 1.00 92.38 97 VAL A C 1
ATOM 756 O O . VAL A 1 97 ? 19.210 -0.803 -22.165 1.00 92.38 97 VAL A O 1
ATOM 759 N N . ARG A 1 98 ? 18.648 -2.940 -21.739 1.00 90.94 98 ARG A N 1
ATOM 760 C CA . ARG A 1 98 ? 19.223 -3.514 -22.963 1.00 90.94 98 ARG A CA 1
ATOM 761 C C . ARG A 1 98 ? 18.291 -4.573 -23.553 1.00 90.94 98 ARG A C 1
ATOM 763 O O . ARG A 1 98 ? 17.620 -5.252 -22.781 1.00 90.94 98 ARG A O 1
ATOM 770 N N . PRO A 1 99 ? 18.253 -4.757 -24.882 1.00 86.44 99 PRO A N 1
ATOM 771 C CA . PRO A 1 99 ? 17.524 -5.874 -25.469 1.00 86.44 99 PRO A CA 1
ATOM 772 C C . PRO A 1 99 ? 18.146 -7.202 -25.014 1.00 86.44 99 PRO A C 1
ATOM 774 O O . PRO A 1 99 ? 19.371 -7.352 -24.957 1.00 86.44 99 PRO A O 1
ATOM 777 N N . GLY A 1 100 ? 17.288 -8.145 -24.645 1.00 81.62 100 GLY A N 1
ATOM 778 C CA . GLY A 1 100 ? 17.635 -9.529 -24.375 1.00 81.62 100 GLY A CA 1
ATOM 779 C C . GLY A 1 100 ? 17.646 -10.317 -25.677 1.00 81.62 100 GLY A C 1
ATOM 780 O O . GLY A 1 100 ? 16.691 -10.281 -26.446 1.00 81.62 100 GLY A O 1
ATOM 781 N N . GLU A 1 101 ? 18.731 -11.042 -25.926 1.00 76.00 101 GLU A N 1
ATOM 782 C CA . GLU A 1 101 ? 18.833 -11.951 -27.064 1.00 76.00 101 GLU A CA 1
ATOM 783 C C . GLU A 1 101 ? 18.833 -13.384 -26.535 1.00 76.00 101 GLU A C 1
ATOM 785 O O . GLU A 1 101 ? 19.834 -13.860 -25.996 1.00 76.00 101 GLU A O 1
ATOM 790 N N . ASN A 1 102 ? 17.696 -14.072 -26.659 1.00 74.19 102 ASN A N 1
ATOM 791 C CA . ASN A 1 102 ? 17.610 -15.505 -26.397 1.00 74.19 102 ASN A CA 1
ATOM 792 C C . ASN A 1 102 ? 16.839 -16.194 -27.538 1.00 74.19 102 ASN A C 1
ATOM 794 O O . ASN A 1 102 ? 15.647 -15.927 -27.698 1.00 74.19 102 ASN A O 1
ATOM 798 N N . PRO A 1 103 ? 17.485 -17.093 -28.306 1.00 71.94 103 PRO A N 1
ATOM 799 C CA . PRO A 1 103 ? 16.843 -17.837 -29.392 1.00 71.94 103 PRO A CA 1
ATOM 800 C C . PRO A 1 103 ? 15.593 -18.617 -28.966 1.00 71.94 103 PRO A C 1
ATOM 802 O O . PRO A 1 103 ? 14.712 -18.837 -29.793 1.00 71.94 103 PRO A O 1
ATOM 805 N N . ASP A 1 104 ? 15.514 -19.014 -27.693 1.00 69.56 104 ASP A N 1
ATOM 806 C CA . ASP A 1 104 ? 14.432 -19.840 -27.158 1.00 69.56 104 ASP A CA 1
ATOM 807 C C . ASP A 1 104 ? 13.262 -19.024 -26.571 1.00 69.56 104 ASP A C 1
ATOM 809 O O . ASP A 1 104 ? 12.180 -19.577 -26.387 1.00 69.56 104 ASP A O 1
ATOM 813 N N . LEU A 1 105 ? 13.450 -17.729 -26.264 1.00 64.12 105 LEU A N 1
ATOM 814 C CA . LEU A 1 105 ? 12.472 -16.908 -25.516 1.00 64.12 105 LEU A CA 1
ATOM 815 C C . LEU A 1 105 ? 11.939 -15.671 -26.264 1.00 64.12 105 LEU A C 1
ATOM 817 O O . LEU A 1 105 ? 11.203 -14.881 -25.682 1.00 64.12 105 LEU A O 1
ATOM 821 N N . GLY A 1 106 ? 12.230 -15.512 -27.556 1.00 71.88 106 GLY A N 1
ATOM 822 C CA . GLY A 1 106 ? 11.728 -14.374 -28.337 1.00 71.88 106 GLY A CA 1
ATOM 823 C C . GLY A 1 106 ? 12.319 -13.027 -27.896 1.00 71.88 106 GLY A C 1
ATOM 824 O O . GLY A 1 106 ? 13.393 -12.974 -27.298 1.00 71.88 106 GLY A O 1
ATOM 825 N N . GLU A 1 107 ? 11.645 -11.925 -28.239 1.00 78.50 107 GLU A N 1
ATOM 826 C CA . GLU A 1 107 ? 12.085 -10.569 -27.882 1.00 78.50 107 GLU A CA 1
ATOM 827 C C . GLU A 1 107 ? 11.709 -10.239 -26.431 1.00 78.50 107 GLU A C 1
ATOM 829 O O . GLU A 1 107 ? 10.531 -10.154 -26.095 1.00 78.50 107 GLU A O 1
ATOM 834 N N . PHE A 1 108 ? 12.710 -10.003 -25.583 1.00 86.62 108 PHE A N 1
ATOM 835 C CA . PHE A 1 108 ? 12.534 -9.503 -24.217 1.00 86.62 108 PHE A CA 1
ATOM 836 C C . PHE A 1 108 ? 13.602 -8.447 -23.913 1.00 86.62 108 PHE A C 1
ATOM 838 O O . PHE A 1 108 ? 14.539 -8.248 -24.685 1.00 86.62 108 PHE A O 1
ATOM 845 N N . GLU A 1 109 ? 13.473 -7.739 -22.799 1.00 89.19 109 GLU A N 1
ATOM 846 C CA . GLU A 1 109 ? 14.423 -6.719 -22.352 1.00 89.19 109 GLU A CA 1
ATOM 847 C C . GLU A 1 109 ? 15.120 -7.169 -21.064 1.00 89.19 109 GLU A C 1
ATOM 849 O O . GLU A 1 109 ? 14.623 -7.999 -20.310 1.00 89.19 109 GLU A O 1
ATOM 854 N N . VAL A 1 110 ? 16.303 -6.633 -20.794 1.00 90.44 110 VAL A N 1
ATOM 855 C CA . VAL A 1 110 ? 17.030 -6.832 -19.542 1.00 90.44 110 VAL A CA 1
ATOM 856 C C . VAL A 1 110 ? 17.268 -5.466 -18.925 1.00 90.44 110 VAL A C 1
ATOM 858 O O . VAL A 1 110 ? 17.958 -4.623 -19.502 1.00 90.44 110 VAL A O 1
ATOM 861 N N . ILE A 1 111 ? 16.705 -5.252 -17.742 1.00 92.75 111 ILE A N 1
ATOM 862 C CA . ILE A 1 111 ? 16.953 -4.062 -16.940 1.00 92.75 111 ILE A CA 1
ATOM 863 C C . ILE A 1 111 ? 18.082 -4.320 -15.951 1.00 92.75 111 ILE A C 1
ATOM 865 O O . ILE A 1 111 ? 18.167 -5.382 -15.338 1.00 92.75 111 ILE A O 1
ATOM 869 N N . GLN A 1 112 ? 18.947 -3.333 -15.770 1.00 92.88 112 GLN A N 1
ATOM 870 C CA . GLN A 1 112 ? 19.941 -3.310 -14.712 1.00 92.88 112 GLN A CA 1
ATOM 871 C C . GLN A 1 112 ? 19.427 -2.416 -13.591 1.00 92.88 112 GLN A C 1
ATOM 873 O O . GLN A 1 112 ? 19.075 -1.262 -13.828 1.00 92.88 112 GLN A O 1
ATOM 878 N N . VAL A 1 113 ? 19.399 -2.944 -12.374 1.00 92.62 113 VAL A N 1
ATOM 879 C CA . VAL A 1 113 ? 18.815 -2.295 -11.203 1.00 92.62 113 VAL A CA 1
ATOM 880 C C . VAL A 1 113 ? 19.871 -2.186 -10.116 1.00 92.62 113 VAL A C 1
ATOM 882 O O . VAL A 1 113 ? 20.523 -3.175 -9.779 1.00 92.62 113 VAL A O 1
ATOM 885 N N . GLU A 1 114 ? 20.041 -0.984 -9.581 1.00 91.69 114 GLU A N 1
ATOM 886 C CA . GLU A 1 114 ? 20.902 -0.683 -8.439 1.00 91.69 114 GLU A CA 1
ATOM 887 C C . GLU A 1 114 ? 20.036 -0.579 -7.178 1.00 91.69 114 GLU A C 1
ATOM 889 O O . GLU A 1 114 ? 19.116 0.239 -7.120 1.00 91.69 114 GLU A O 1
ATOM 894 N N . PHE A 1 115 ? 20.289 -1.440 -6.191 1.00 88.62 115 PHE A N 1
ATOM 895 C CA . PHE A 1 115 ? 19.520 -1.472 -4.944 1.00 88.62 115 PHE A CA 1
ATOM 896 C C . PHE A 1 115 ? 20.026 -0.441 -3.935 1.00 88.62 115 PHE A C 1
ATOM 898 O O . PHE A 1 115 ? 21.236 -0.282 -3.744 1.00 88.62 115 PHE A O 1
ATOM 905 N N . GLU A 1 116 ? 19.095 0.213 -3.240 1.00 76.94 116 GLU A N 1
ATOM 906 C CA . GLU A 1 116 ? 19.437 1.120 -2.143 1.00 76.94 116 GLU A CA 1
ATOM 907 C C . GLU A 1 116 ? 20.029 0.338 -0.952 1.00 76.94 116 GLU A C 1
ATOM 909 O O . GLU A 1 116 ? 19.630 -0.792 -0.666 1.00 76.94 116 GLU A O 1
ATOM 914 N N . GLY A 1 117 ? 21.022 0.923 -0.273 1.00 69.25 117 GLY A N 1
ATOM 915 C CA . GLY A 1 117 ? 21.706 0.333 0.888 1.00 69.25 117 GLY A CA 1
ATOM 916 C C . GLY A 1 117 ? 23.086 -0.247 0.570 1.00 69.25 117 GLY A C 1
ATOM 917 O O . GLY A 1 117 ? 24.080 0.243 1.100 1.00 69.25 117 GLY A O 1
ATOM 918 N N . ASP A 1 118 ? 23.157 -1.232 -0.327 1.00 68.88 118 ASP A N 1
ATOM 919 C CA . ASP A 1 118 ? 24.405 -1.964 -0.616 1.00 68.88 118 ASP A CA 1
ATOM 920 C C . ASP A 1 118 ? 25.106 -1.510 -1.910 1.00 68.88 118 ASP A C 1
ATOM 922 O O . ASP A 1 118 ? 26.268 -1.841 -2.137 1.00 68.88 118 ASP A O 1
ATOM 926 N N . GLY A 1 119 ? 24.414 -0.764 -2.786 1.00 70.44 119 GLY A N 1
ATOM 927 C CA . GLY A 1 119 ? 24.928 -0.394 -4.115 1.00 70.44 119 GLY A CA 1
ATOM 928 C C . GLY A 1 119 ? 25.060 -1.582 -5.080 1.00 70.44 119 GLY A C 1
ATOM 929 O O . GLY A 1 119 ? 25.633 -1.453 -6.163 1.00 70.44 119 GLY A O 1
ATOM 930 N N . ASP A 1 120 ? 24.528 -2.743 -4.691 1.00 83.88 120 ASP A N 1
ATOM 931 C CA . ASP A 1 120 ? 24.502 -3.956 -5.496 1.00 83.88 120 ASP A CA 1
ATOM 932 C C . ASP A 1 120 ? 23.702 -3.732 -6.779 1.00 83.88 120 ASP A C 1
ATOM 934 O O . ASP A 1 120 ? 22.537 -3.322 -6.752 1.00 83.88 120 ASP A O 1
ATOM 938 N N . ARG A 1 121 ? 24.316 -4.081 -7.912 1.00 89.31 121 ARG A N 1
ATOM 939 C CA . ARG A 1 121 ? 23.665 -4.073 -9.223 1.00 89.31 121 ARG A CA 1
ATOM 940 C C . ARG A 1 121 ? 23.270 -5.481 -9.618 1.00 89.31 121 ARG A C 1
ATOM 942 O O . ARG A 1 121 ? 24.106 -6.384 -9.615 1.00 89.31 121 ARG A O 1
ATOM 949 N N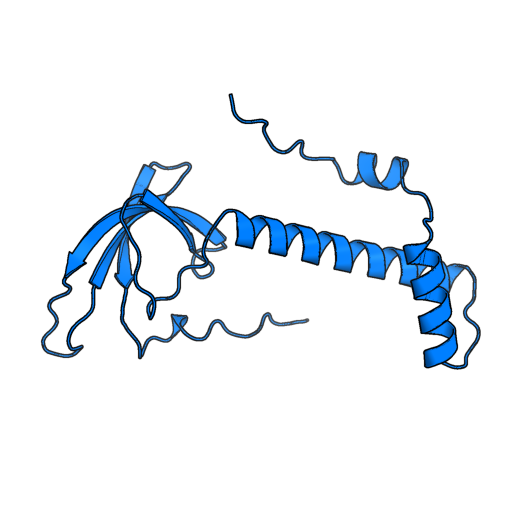 . ARG A 1 122 ? 22.010 -5.667 -10.002 1.00 90.69 122 ARG A N 1
ATOM 950 C CA . ARG A 1 122 ? 21.510 -6.935 -10.546 1.00 90.69 122 ARG A CA 1
ATOM 951 C C . ARG A 1 122 ? 20.748 -6.700 -11.836 1.00 90.69 122 ARG A C 1
ATOM 953 O O . ARG A 1 122 ? 20.238 -5.610 -12.074 1.00 90.69 122 ARG A O 1
ATOM 960 N N . GLU A 1 123 ? 20.709 -7.726 -12.671 1.00 91.19 123 GLU A N 1
ATOM 961 C CA . GLU A 1 123 ? 19.964 -7.713 -13.924 1.00 91.19 123 GLU A CA 1
ATOM 962 C C . GLU A 1 123 ? 18.659 -8.497 -13.765 1.00 91.19 123 GLU A C 1
ATOM 964 O O . GLU A 1 123 ? 18.638 -9.548 -13.122 1.00 91.19 123 GLU A O 1
ATOM 969 N N . PHE A 1 124 ? 17.583 -7.985 -14.356 1.00 89.81 124 PHE A N 1
ATOM 970 C CA . PHE A 1 124 ? 16.252 -8.583 -14.331 1.00 89.81 124 PHE A CA 1
ATOM 971 C C . PHE A 1 124 ? 15.621 -8.541 -15.729 1.00 89.81 124 PHE A C 1
ATOM 973 O O . PHE A 1 124 ? 15.901 -7.629 -16.502 1.00 89.81 124 PHE A O 1
ATOM 980 N N . ALA A 1 125 ? 14.798 -9.533 -16.070 1.00 90.00 125 ALA A N 1
ATOM 981 C CA . ALA A 1 125 ? 14.176 -9.650 -17.392 1.00 90.00 125 ALA A CA 1
ATOM 982 C C . ALA A 1 125 ? 12.827 -8.913 -17.466 1.00 90.00 125 ALA A C 1
ATOM 984 O O . ALA A 1 125 ? 11.890 -9.282 -16.767 1.00 90.00 125 ALA A O 1
ATOM 985 N N . ALA A 1 126 ? 12.723 -7.924 -18.346 1.00 87.12 126 ALA A N 1
ATOM 986 C CA . ALA A 1 126 ? 11.521 -7.164 -18.673 1.00 87.12 126 ALA A CA 1
ATOM 987 C C . ALA A 1 126 ? 10.898 -7.639 -20.000 1.00 87.12 126 ALA A C 1
ATOM 989 O O . ALA A 1 126 ? 11.552 -8.313 -20.797 1.00 87.12 126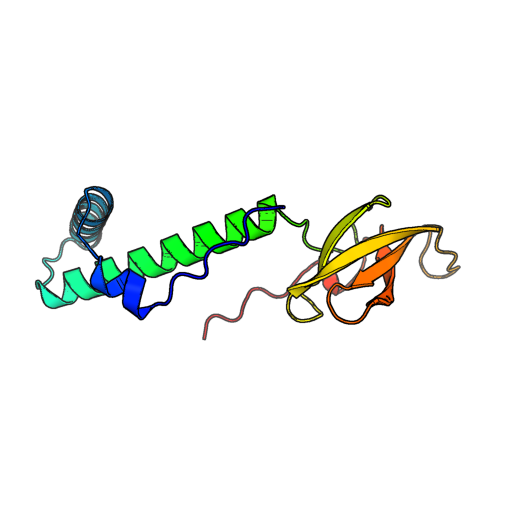 ALA A O 1
ATOM 990 N N . ARG A 1 127 ? 9.635 -7.278 -20.254 1.00 85.00 127 ARG A N 1
ATOM 991 C CA . ARG A 1 127 ? 8.841 -7.695 -21.429 1.00 85.00 127 ARG A CA 1
ATOM 992 C C . ARG A 1 127 ? 8.770 -9.209 -21.665 1.00 85.00 127 ARG A C 1
ATOM 994 O O . ARG A 1 127 ? 8.625 -9.661 -22.796 1.00 85.00 127 ARG A O 1
ATOM 1001 N N . LEU A 1 128 ? 8.845 -9.999 -20.600 1.00 83.56 128 LEU A N 1
ATOM 1002 C CA . LEU A 1 128 ? 8.708 -11.449 -20.649 1.00 83.56 128 LEU A CA 1
ATOM 1003 C C . LEU A 1 128 ? 7.304 -11.844 -20.178 1.00 83.56 128 LEU A C 1
ATOM 1005 O O . LEU A 1 128 ? 7.054 -11.924 -18.974 1.00 83.56 128 LEU A O 1
ATOM 1009 N N . GLU A 1 129 ? 6.376 -12.049 -21.118 1.00 78.38 129 GLU A N 1
ATOM 1010 C CA . GLU A 1 129 ? 4.963 -12.337 -20.810 1.00 78.38 129 GLU A CA 1
ATOM 1011 C C . GLU A 1 129 ? 4.778 -13.666 -20.057 1.00 78.38 129 GLU A C 1
ATOM 1013 O O . GLU A 1 129 ? 4.059 -13.725 -19.054 1.00 78.38 129 GLU A O 1
ATOM 1018 N N . ASP A 1 130 ? 5.500 -14.707 -20.470 1.00 77.19 130 ASP A N 1
ATOM 1019 C CA . ASP A 1 130 ? 5.433 -16.044 -19.878 1.00 77.19 130 ASP A CA 1
ATOM 1020 C C . ASP A 1 130 ? 6.506 -16.230 -18.793 1.00 77.19 130 ASP A C 1
ATOM 1022 O O . ASP A 1 130 ? 7.556 -16.838 -19.010 1.00 77.19 130 ASP A O 1
ATOM 1026 N N . HIS A 1 131 ? 6.254 -15.700 -17.591 1.00 75.56 131 HIS A N 1
ATOM 1027 C CA . HIS A 1 131 ? 7.156 -15.857 -16.446 1.00 75.56 131 HIS A CA 1
ATOM 1028 C C . HIS A 1 131 ? 6.407 -16.127 -15.135 1.00 75.56 131 HIS A C 1
ATOM 1030 O O . HIS A 1 131 ? 5.400 -15.489 -14.834 1.00 75.56 131 HIS A O 1
ATOM 1036 N N . ALA A 1 132 ? 6.943 -17.021 -14.295 1.00 73.88 132 ALA A N 1
ATOM 1037 C CA . ALA A 1 132 ? 6.324 -17.425 -13.023 1.00 73.88 132 ALA A CA 1
ATOM 1038 C C . ALA A 1 132 ? 6.096 -16.253 -12.046 1.00 73.88 132 ALA A C 1
ATOM 1040 O O . ALA A 1 132 ? 5.161 -16.272 -11.256 1.00 73.88 132 ALA A O 1
ATOM 1041 N N . LEU A 1 133 ? 6.924 -15.207 -12.126 1.00 76.19 133 LEU A N 1
ATOM 1042 C CA . LEU A 1 133 ? 6.791 -13.997 -11.300 1.00 76.19 133 LEU A CA 1
ATOM 1043 C C . LEU A 1 133 ? 5.743 -12.991 -11.818 1.00 76.19 133 LEU A C 1
ATOM 1045 O O . LEU A 1 133 ? 5.513 -11.984 -11.159 1.00 76.19 133 LEU A O 1
ATOM 1049 N N . ASN A 1 134 ? 5.096 -13.239 -12.964 1.00 75.38 134 ASN A N 1
ATOM 1050 C CA . ASN A 1 134 ? 3.996 -12.393 -13.456 1.00 75.38 134 ASN A CA 1
ATOM 1051 C C . ASN A 1 134 ? 2.664 -12.648 -12.736 1.00 75.38 134 ASN A C 1
ATOM 1053 O O . ASN A 1 134 ? 1.729 -11.859 -12.889 1.00 75.38 134 ASN A O 1
ATOM 1057 N N . ALA A 1 135 ? 2.588 -13.738 -11.969 1.00 68.12 135 ALA A N 1
ATOM 1058 C CA . ALA A 1 135 ? 1.479 -14.092 -11.099 1.00 68.12 135 ALA A CA 1
ATOM 1059 C C . ALA A 1 135 ? 2.026 -14.288 -9.676 1.00 68.12 135 ALA A C 1
ATOM 1061 O O . ALA A 1 135 ? 2.288 -15.428 -9.283 1.00 68.12 135 ALA A O 1
ATOM 1062 N N . PRO A 1 136 ? 2.273 -13.205 -8.912 1.00 56.88 136 PRO A N 1
ATOM 1063 C CA . PRO A 1 136 ? 2.619 -13.357 -7.505 1.00 56.88 136 PRO A CA 1
ATOM 1064 C C . PRO A 1 136 ? 1.528 -14.208 -6.830 1.00 56.88 136 PRO A C 1
ATOM 1066 O O . PRO A 1 136 ? 0.342 -13.931 -7.049 1.00 56.88 136 PRO A O 1
ATOM 1069 N N . PRO A 1 137 ? 1.887 -15.274 -6.085 1.00 49.88 137 PRO A N 1
ATOM 1070 C CA . PRO A 1 137 ? 0.897 -16.050 -5.352 1.00 49.88 137 PRO A CA 1
ATOM 1071 C C . PRO A 1 137 ? 0.117 -15.096 -4.445 1.00 49.88 137 PRO A C 1
ATOM 1073 O O . PRO A 1 137 ? 0.694 -14.153 -3.895 1.00 49.88 137 PRO A O 1
ATOM 1076 N N . ALA A 1 138 ? -1.198 -15.305 -4.341 1.00 49.69 138 ALA A N 1
ATOM 1077 C CA . ALA A 1 138 ? -2.013 -14.560 -3.390 1.00 49.69 138 ALA A CA 1
ATOM 1078 C C . ALA A 1 138 ? -1.347 -14.655 -2.005 1.00 49.69 138 ALA A C 1
ATOM 1080 O O . ALA A 1 138 ? -0.843 -15.731 -1.678 1.00 49.69 138 ALA A O 1
ATOM 1081 N N . PRO A 1 139 ? -1.287 -13.561 -1.225 1.00 44.38 139 PRO A N 1
ATOM 1082 C CA . PRO A 1 139 ? -0.721 -13.629 0.112 1.00 44.38 139 PRO A CA 1
ATOM 1083 C C . PRO A 1 139 ? -1.466 -14.714 0.894 1.00 44.38 139 PRO A C 1
ATOM 1085 O O . PRO A 1 139 ? -2.697 -14.689 0.960 1.00 44.38 139 PRO A O 1
ATOM 1088 N N . ASP A 1 140 ? -0.721 -15.683 1.427 1.00 42.97 140 ASP A N 1
ATOM 1089 C CA . ASP A 1 140 ? -1.269 -16.704 2.311 1.00 42.97 140 ASP A CA 1
ATOM 1090 C C . ASP A 1 140 ? -1.817 -15.988 3.552 1.00 42.97 140 ASP A C 1
ATOM 1092 O O . ASP A 1 140 ? -1.068 -15.444 4.364 1.00 42.97 140 ASP A O 1
ATOM 1096 N N . LEU A 1 141 ? -3.144 -15.924 3.655 1.00 42.00 141 LEU A N 1
ATOM 1097 C CA . LEU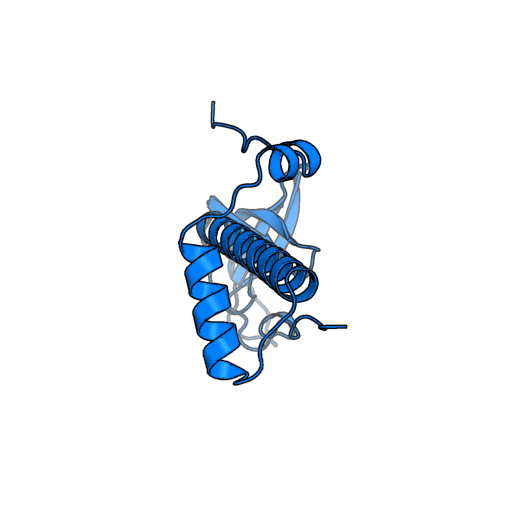 A 1 141 ? -3.837 -15.515 4.869 1.00 42.00 141 LEU A CA 1
ATOM 1098 C C . LEU A 1 141 ? -3.923 -16.752 5.775 1.00 42.00 141 LEU A C 1
ATOM 1100 O O . LEU A 1 141 ? -4.880 -17.520 5.660 1.00 42.00 141 LEU A O 1
ATOM 1104 N N . GLU A 1 142 ? -2.913 -16.964 6.623 1.00 40.22 142 GLU A N 1
ATOM 1105 C CA . GLU A 1 142 ? -3.011 -17.850 7.801 1.00 40.22 142 GLU A CA 1
ATOM 1106 C C . GLU A 1 142 ? -3.331 -17.057 9.073 1.00 40.22 142 GLU A C 1
ATOM 1108 O O . GLU A 1 142 ? -2.681 -16.012 9.312 1.00 40.22 142 GLU A O 1
#

Solvent-accessible surface area (backbone atoms only — not comparable to full-atom values): 8470 Å² total; per-residue (Å²): 134,79,84,71,81,77,81,73,49,70,68,65,51,64,74,66,65,72,90,49,70,68,52,52,52,50,51,52,51,50,37,61,75,63,73,49,92,72,54,74,68,58,50,51,53,52,46,52,52,52,52,50,55,49,53,52,51,52,52,49,52,51,49,55,73,73,25,47,75,64,39,32,45,43,82,83,56,71,70,43,47,32,25,30,64,95,66,79,51,45,50,25,32,27,74,37,72,43,82,40,91,41,98,90,70,54,79,30,32,33,34,32,29,36,29,72,94,77,68,50,73,48,77,46,58,22,41,36,75,91,44,81,65,61,58,70,75,76,80,84,86,126

Secondary structure (DSSP, 8-state):
---------HHHHHHT----HHHHHHHHHHHHHH-SPPPHHHHHHHHHHHHHHHHHHHHHHHHHHH-EEP-TTS---TT-EEEEGGGTSEEEEEEEEEEEEETTTEEEEEEEEEETTT--EEEEEES-SS-GGGSPPPP---

Mean predicted aligned error: 12.35 Å

Nearest PDB structures (foldseek):
  3tre-assembly1_A  TM=7.683E-01  e=8.096E-02  Coxiella burnetii
  6rji-assembly1_A  TM=6.918E-01  e=8.096E-02  Staphylococcus aureus subsp. aureus NCTC 8325
  5j3b-assembly2_B  TM=7.719E-01  e=1.431E-01  Acinetobacter baumannii
  1ueb-assembly1_A  TM=7.216E-01  e=3.700E-01  Thermus thermophilus
  1ueb-assembly2_B  TM=7.205E-01  e=5.763E-01  Thermus thermophilus

Radius of gyration: 21.7 Å; Cα contacts (8 Å, |Δi|>4): 165; chains: 1; bounding box: 53×38×54 Å

Foldseek 3Di:
DDDDPPPQDPVNVVVPDDDDPVLVVVLVVVCVVVVDDDDPVRSVVVSVVVVVVVVVVVVVVVLVVQAPEDAQQADDDAQHWYFDVVVVRFIWGFHDKAWDDDPVQPTWIKTWTQTPPPRDIDIDIHNRPPDPRNCDPDPPPD

Sequence (142 aa):
MMPTPTAVSPEAYWAQFDIDESDVDFILNLLLDREVPLTTVEMAVEVVAQRLRRLEQEAQATAEAEYVSYLPKESYEVGQILAFPALGGRIGRVVGVRPGENPDLGEFEVIQVEFEGDGDRREFAARLEDHALNAPPAPDLE